Protein AF-A0A1M7CP66-F1 (afdb_monomer_lite)

Organism: NCBI:txid735517

Sequence (173 aa):
MAITIEGVTYRTSVLKIIDKKNDLACKAYIAFAAANGHKDTIMFLLDTVDQDPKKDFPVYFSGKPKKKLSAISSKIRDQADTLATLDDWKNRGWNDVYKDAREAVAKKIETDITKAFYSSDTFKKLHQKYAGKKKEAEAEMQDRRKGVRLTGNPDETLAKAGKREGVRLTKGT

pLDDT: mean 81.09, std 17.9, range [34.69, 96.88]

Structure (mmCIF, N/CA/C/O backbone):
data_AF-A0A1M7CP66-F1
#
_entry.id   AF-A0A1M7CP66-F1
#
loop_
_atom_site.group_PDB
_atom_site.id
_atom_site.type_symbol
_atom_site.label_atom_id
_atom_site.label_alt_id
_atom_site.label_comp_id
_atom_site.label_asym_id
_atom_site.label_entity_id
_atom_site.label_seq_id
_atom_site.pdbx_PDB_ins_code
_atom_site.Cartn_x
_atom_site.Cartn_y
_atom_site.Cartn_z
_atom_site.occupancy
_atom_site.B_iso_or_equiv
_atom_site.auth_seq_id
_atom_site.auth_comp_id
_atom_site.auth_asym_id
_atom_site.auth_atom_id
_atom_site.pdbx_PDB_model_num
ATOM 1 N N . MET A 1 1 ? 4.364 0.759 13.424 1.00 66.19 1 MET A N 1
ATOM 2 C CA . MET A 1 1 ? 3.733 1.253 14.662 1.00 66.19 1 MET A CA 1
ATOM 3 C C . MET A 1 1 ? 2.365 0.602 14.837 1.00 66.19 1 MET A C 1
ATOM 5 O O . MET A 1 1 ? 1.834 0.030 13.883 1.00 66.19 1 MET A O 1
ATOM 9 N N . ALA A 1 2 ? 1.846 0.619 16.058 1.00 79.56 2 ALA A N 1
ATOM 10 C CA . ALA A 1 2 ? 0.503 0.171 16.398 1.00 79.56 2 ALA A CA 1
ATOM 11 C C . ALA A 1 2 ? -0.084 1.151 17.417 1.00 79.56 2 ALA A C 1
ATOM 13 O O . ALA A 1 2 ? 0.673 1.794 18.142 1.00 79.56 2 ALA A O 1
ATOM 14 N N . ILE A 1 3 ? -1.406 1.264 17.456 1.00 79.69 3 ILE A N 1
ATOM 15 C CA . ILE A 1 3 ? -2.124 2.039 18.470 1.00 79.69 3 ILE A CA 1
ATOM 16 C C . ILE A 1 3 ? -3.013 1.094 19.263 1.00 79.69 3 ILE A C 1
ATOM 18 O O . ILE A 1 3 ? -3.608 0.182 18.692 1.00 79.69 3 ILE A O 1
ATOM 22 N N . THR A 1 4 ? -3.105 1.304 20.570 1.00 83.56 4 THR A N 1
ATOM 23 C CA . THR A 1 4 ? -4.013 0.547 21.432 1.00 83.56 4 THR A CA 1
ATOM 24 C C . THR A 1 4 ? -5.082 1.493 21.945 1.00 83.56 4 THR A C 1
ATOM 26 O O . THR A 1 4 ? -4.765 2.502 22.565 1.00 83.56 4 THR A O 1
ATOM 29 N N . ILE A 1 5 ? -6.341 1.167 21.670 1.00 79.81 5 ILE A N 1
ATOM 30 C CA . ILE A 1 5 ? -7.517 1.919 22.117 1.00 79.81 5 ILE A CA 1
ATOM 31 C C . ILE A 1 5 ? -8.388 0.922 22.876 1.00 79.81 5 ILE A C 1
ATOM 33 O O . ILE A 1 5 ? -8.647 -0.160 22.354 1.00 79.81 5 ILE A O 1
ATOM 37 N N . GLU A 1 6 ? -8.751 1.229 24.125 1.00 81.12 6 GLU A N 1
ATOM 38 C CA . GLU A 1 6 ? -9.584 0.365 24.989 1.00 81.12 6 GLU A CA 1
ATOM 39 C C . GLU A 1 6 ? -9.112 -1.107 25.044 1.00 81.12 6 GLU A C 1
ATOM 41 O O . GLU A 1 6 ? -9.890 -2.061 25.025 1.00 81.12 6 GLU A O 1
ATOM 46 N N . GLY A 1 7 ? -7.790 -1.318 25.066 1.00 77.31 7 GLY A N 1
ATOM 47 C CA . GLY A 1 7 ? -7.193 -2.656 25.108 1.00 77.31 7 GLY A CA 1
ATOM 48 C C . GLY A 1 7 ? -7.326 -3.468 23.811 1.00 77.31 7 GLY A C 1
ATOM 49 O O . GLY A 1 7 ? -7.131 -4.686 23.847 1.00 77.31 7 GLY A O 1
ATOM 50 N N . VAL A 1 8 ? -7.659 -2.832 22.682 1.00 78.19 8 VAL A N 1
ATOM 51 C CA . VAL A 1 8 ? -7.611 -3.414 21.332 1.00 78.19 8 VAL A CA 1
ATOM 52 C C . VAL A 1 8 ? -6.492 -2.748 20.533 1.00 78.19 8 VAL A C 1
ATOM 54 O O . VAL A 1 8 ? -6.451 -1.524 20.408 1.00 78.19 8 VAL A O 1
ATOM 57 N N . THR A 1 9 ? -5.577 -3.552 19.989 1.00 82.75 9 THR A N 1
ATOM 58 C CA . THR A 1 9 ? -4.404 -3.067 19.247 1.00 82.75 9 THR A CA 1
ATOM 59 C C . THR A 1 9 ? -4.643 -3.085 17.738 1.00 82.75 9 THR A C 1
ATOM 61 O O . THR A 1 9 ? -4.912 -4.131 17.148 1.00 82.75 9 THR A O 1
ATOM 64 N N . TYR A 1 10 ? -4.463 -1.929 17.103 1.00 81.44 10 TYR A N 1
ATOM 65 C CA . TYR A 1 10 ? -4.610 -1.705 15.668 1.00 81.44 10 TYR A CA 1
ATOM 66 C C . TYR A 1 10 ? -3.258 -1.387 15.027 1.00 81.44 10 TYR A C 1
ATOM 68 O O . TYR A 1 10 ? -2.425 -0.676 15.590 1.00 81.44 10 TYR A O 1
ATOM 76 N N . ARG A 1 11 ? -3.022 -1.913 13.823 1.00 84.62 11 ARG A N 1
ATOM 77 C CA . ARG A 1 11 ? -1.802 -1.646 13.046 1.00 84.62 11 ARG A CA 1
ATOM 78 C C . ARG A 1 11 ? -1.936 -0.314 12.329 1.00 84.62 11 ARG A C 1
ATOM 80 O O . ARG A 1 11 ? -2.907 -0.128 11.617 1.00 84.62 11 ARG A O 1
ATOM 87 N N . THR A 1 12 ? -0.952 0.570 12.428 1.00 80.81 12 THR A N 1
ATOM 88 C CA . THR A 1 12 ? -1.022 1.873 11.741 1.00 80.81 12 THR A CA 1
ATOM 89 C C . THR A 1 12 ? -0.262 1.931 10.426 1.00 80.81 12 THR A C 1
ATOM 91 O O . THR A 1 12 ? -0.451 2.875 9.675 1.00 80.81 12 THR A O 1
ATOM 94 N N . SER A 1 13 ? 0.573 0.933 10.126 1.00 86.81 13 SER A N 1
ATOM 95 C CA . SER A 1 13 ? 1.265 0.888 8.837 1.00 86.81 13 SER A CA 1
ATOM 96 C C . SER A 1 13 ? 0.360 0.317 7.753 1.00 86.81 13 SER A C 1
ATOM 98 O O . SER A 1 13 ? -0.160 -0.788 7.923 1.00 86.81 13 SER A O 1
ATOM 100 N N . VAL A 1 14 ? 0.231 1.031 6.636 1.00 87.62 14 VAL A N 1
ATOM 101 C CA . VAL A 1 14 ? -0.613 0.661 5.491 1.00 87.62 14 VAL A CA 1
ATOM 102 C C . VAL A 1 14 ? -0.254 -0.715 4.957 1.00 87.62 14 VAL A C 1
ATOM 104 O O . VAL A 1 14 ? -1.140 -1.552 4.805 1.00 87.62 14 VAL A O 1
ATOM 107 N N . LEU A 1 15 ? 1.037 -0.990 4.751 1.00 88.62 15 LEU A N 1
ATOM 108 C CA . LEU A 1 15 ? 1.489 -2.300 4.271 1.00 88.62 15 LEU A CA 1
ATOM 109 C C . LEU A 1 15 ? 1.037 -3.411 5.226 1.00 88.62 15 LEU A C 1
ATOM 111 O O . LEU A 1 15 ? 0.393 -4.371 4.815 1.00 88.62 15 LEU A O 1
ATOM 115 N N . LYS A 1 16 ? 1.234 -3.213 6.536 1.00 87.12 16 LYS A N 1
ATOM 116 C CA . LYS A 1 16 ? 0.830 -4.200 7.549 1.00 87.12 16 LYS A CA 1
ATOM 117 C C . LYS A 1 16 ? -0.687 -4.355 7.692 1.00 87.12 16 LYS A C 1
ATOM 119 O O . LYS A 1 16 ? -1.119 -5.383 8.224 1.00 87.12 16 LYS A O 1
ATOM 124 N N . ILE A 1 17 ? -1.473 -3.339 7.331 1.00 84.88 17 ILE A N 1
ATOM 125 C CA . ILE A 1 17 ? -2.939 -3.411 7.275 1.00 84.88 17 ILE A CA 1
ATOM 126 C C . ILE A 1 17 ? -3.343 -4.260 6.063 1.00 84.88 17 ILE A C 1
ATOM 128 O O . ILE A 1 17 ? -4.087 -5.228 6.219 1.00 84.88 17 ILE A O 1
ATOM 132 N N . ILE A 1 18 ? -2.807 -3.944 4.883 1.00 85.69 18 ILE A N 1
ATOM 133 C CA . ILE A 1 18 ? -3.173 -4.567 3.604 1.00 85.69 18 ILE A CA 1
ATOM 134 C C . ILE A 1 18 ? -2.771 -6.043 3.533 1.00 85.69 18 ILE A C 1
ATOM 136 O O . ILE A 1 18 ? -3.555 -6.853 3.040 1.00 85.69 18 ILE A O 1
ATOM 140 N N . ASP A 1 19 ? -1.641 -6.431 4.134 1.00 83.31 19 ASP A N 1
ATOM 141 C CA . ASP A 1 19 ? -1.222 -7.840 4.229 1.00 83.31 19 ASP A CA 1
ATOM 142 C C . ASP A 1 19 ? -2.267 -8.725 4.937 1.00 83.31 19 ASP A C 1
ATOM 144 O O . ASP A 1 19 ? -2.306 -9.942 4.764 1.00 83.31 19 ASP A O 1
ATOM 148 N N . LYS A 1 20 ? -3.167 -8.121 5.724 1.00 80.44 20 LYS A N 1
ATOM 149 C CA . LYS A 1 20 ? -4.308 -8.791 6.353 1.00 80.44 20 LYS A CA 1
ATOM 150 C C . LYS A 1 20 ? -5.610 -8.540 5.589 1.00 80.44 20 LYS A C 1
ATOM 152 O O . LYS A 1 20 ? -6.613 -8.182 6.199 1.00 80.44 20 LYS A O 1
ATOM 157 N N . LYS A 1 21 ? -5.634 -8.768 4.272 1.00 74.19 21 LYS A N 1
ATOM 158 C CA . LYS A 1 21 ? -6.789 -8.492 3.383 1.00 74.19 21 LYS A CA 1
ATOM 159 C C . LYS A 1 21 ? -8.155 -9.029 3.855 1.00 74.19 21 LYS A C 1
ATOM 161 O O . LYS A 1 21 ? -9.195 -8.475 3.507 1.00 74.19 21 LYS A O 1
ATOM 166 N N . ASN A 1 22 ? -8.170 -10.084 4.674 1.00 78.69 22 ASN A N 1
ATOM 167 C CA . ASN A 1 22 ? -9.399 -10.677 5.216 1.00 78.69 22 ASN A CA 1
ATOM 168 C C . ASN A 1 22 ? -9.868 -10.068 6.550 1.00 78.69 22 ASN A C 1
ATOM 170 O O . ASN A 1 22 ? -11.013 -10.297 6.942 1.00 78.69 22 ASN A O 1
ATOM 174 N N . ASP A 1 23 ? -9.022 -9.295 7.230 1.00 83.88 23 ASP A N 1
ATOM 175 C CA . ASP A 1 23 ? -9.335 -8.659 8.508 1.00 83.88 23 ASP A CA 1
ATOM 176 C C . ASP A 1 23 ? -10.361 -7.526 8.338 1.00 83.88 23 ASP A C 1
ATOM 178 O O . ASP A 1 23 ? -10.339 -6.771 7.361 1.00 83.88 23 ASP A O 1
ATOM 182 N N . LEU A 1 24 ? -11.285 -7.400 9.295 1.00 82.56 24 LEU A N 1
ATOM 183 C CA . LEU A 1 24 ? -12.360 -6.411 9.217 1.00 82.56 24 LEU A CA 1
ATOM 184 C C . LEU A 1 24 ? -11.818 -4.975 9.262 1.00 82.56 24 LEU A C 1
ATOM 186 O O . LEU A 1 24 ? -12.344 -4.115 8.555 1.00 82.56 24 LEU A O 1
ATOM 190 N N . ALA A 1 25 ? -10.762 -4.714 10.042 1.00 82.25 25 ALA A N 1
ATOM 191 C CA . ALA A 1 25 ? -10.134 -3.397 10.088 1.00 82.25 25 ALA A CA 1
ATOM 192 C C . ALA A 1 25 ? -9.454 -3.062 8.755 1.00 82.25 25 ALA A C 1
ATOM 194 O O . ALA A 1 25 ? -9.553 -1.927 8.297 1.00 82.25 25 ALA A O 1
ATOM 195 N N . CYS A 1 26 ? -8.851 -4.052 8.087 1.00 87.00 26 CYS A N 1
ATOM 196 C CA . CYS A 1 26 ? -8.300 -3.879 6.742 1.00 87.00 26 CYS A CA 1
ATOM 197 C C . CYS A 1 26 ? -9.385 -3.521 5.718 1.00 87.00 26 CYS A C 1
ATOM 199 O O . CYS A 1 26 ? -9.256 -2.525 5.007 1.00 87.00 26 CYS A O 1
ATOM 201 N N . LYS A 1 27 ? -10.504 -4.254 5.697 1.00 89.31 27 LYS A N 1
ATOM 202 C CA . LYS A 1 27 ? -11.635 -3.954 4.801 1.00 89.31 27 LYS A CA 1
ATOM 203 C C . LYS A 1 27 ? -12.206 -2.554 5.034 1.00 89.31 27 LYS A C 1
ATOM 205 O O . LYS A 1 27 ? -12.468 -1.833 4.074 1.00 89.31 27 LYS A O 1
ATOM 210 N N . ALA A 1 28 ? -12.367 -2.155 6.296 1.00 90.31 28 ALA A N 1
ATOM 211 C CA . ALA A 1 28 ? -12.849 -0.819 6.637 1.00 90.31 28 ALA A CA 1
ATOM 212 C C . ALA A 1 28 ? -11.859 0.275 6.215 1.00 90.31 28 ALA A C 1
ATOM 214 O O . ALA A 1 28 ? -12.276 1.304 5.688 1.00 90.31 28 ALA A O 1
ATOM 215 N N . TYR A 1 29 ? -10.558 0.035 6.398 1.00 91.06 29 TYR A N 1
ATOM 216 C CA . TYR A 1 29 ? -9.503 0.941 5.957 1.00 91.06 29 TYR A CA 1
ATOM 217 C C . TYR A 1 29 ? -9.504 1.114 4.434 1.00 91.06 29 TYR A C 1
ATOM 219 O O . TYR A 1 29 ? -9.516 2.239 3.947 1.00 91.06 29 TYR A O 1
ATOM 227 N N . ILE A 1 30 ? -9.565 0.010 3.681 1.00 91.19 30 ILE A N 1
ATOM 228 C CA . ILE A 1 30 ? -9.639 0.003 2.211 1.00 91.19 30 ILE A CA 1
ATOM 229 C C . ILE A 1 30 ? -10.856 0.792 1.722 1.00 91.19 30 ILE A C 1
ATOM 231 O O . ILE A 1 30 ? -10.726 1.644 0.843 1.00 91.19 30 ILE A O 1
ATOM 235 N N . ALA A 1 31 ? -12.031 0.539 2.306 1.00 91.25 31 ALA A N 1
ATOM 236 C CA . ALA A 1 31 ? -13.256 1.240 1.941 1.00 91.25 31 ALA A CA 1
ATOM 237 C C . ALA A 1 31 ? -13.157 2.746 2.229 1.00 91.25 31 ALA A C 1
ATOM 239 O O . ALA A 1 31 ? -13.513 3.561 1.379 1.00 91.25 31 ALA A O 1
ATOM 240 N N . PHE A 1 32 ? -12.622 3.120 3.395 1.00 93.50 32 PHE A N 1
ATOM 241 C CA . PHE A 1 32 ? -12.419 4.519 3.762 1.00 93.50 32 PHE A CA 1
ATOM 242 C C . PHE A 1 32 ? -11.429 5.215 2.820 1.00 93.50 32 PHE A C 1
ATOM 244 O O . PHE A 1 32 ? -11.717 6.291 2.305 1.00 93.50 32 PHE A O 1
ATOM 251 N N . ALA A 1 33 ? -10.291 4.584 2.539 1.00 92.38 33 ALA A N 1
ATOM 252 C CA . ALA A 1 33 ? -9.279 5.088 1.620 1.00 92.38 33 ALA A CA 1
ATOM 253 C C . ALA A 1 33 ? -9.839 5.325 0.211 1.00 92.38 33 ALA A C 1
ATOM 255 O O . ALA A 1 33 ? -9.627 6.383 -0.382 1.00 92.38 33 ALA A O 1
ATOM 256 N N . ALA A 1 34 ? -10.593 4.355 -0.313 1.00 91.75 34 ALA A N 1
ATOM 257 C CA . ALA A 1 34 ? -11.214 4.451 -1.628 1.00 91.75 34 ALA A CA 1
ATOM 258 C C . ALA A 1 34 ? -12.257 5.578 -1.693 1.00 91.75 34 ALA A C 1
ATOM 260 O O . ALA A 1 34 ? -12.274 6.324 -2.671 1.00 91.75 34 ALA A O 1
ATOM 261 N N . ALA A 1 35 ? -13.073 5.737 -0.645 1.00 92.38 35 ALA A N 1
ATOM 262 C CA . ALA A 1 35 ? -14.052 6.820 -0.544 1.00 92.38 35 ALA A CA 1
ATOM 263 C C . ALA A 1 35 ? -13.402 8.214 -0.465 1.00 92.38 35 ALA A C 1
ATOM 265 O O . ALA A 1 35 ? -14.010 9.193 -0.881 1.00 92.38 35 ALA A O 1
ATOM 266 N N . ASN A 1 36 ? -12.156 8.299 0.010 1.00 92.00 36 ASN A N 1
ATOM 267 C CA . ASN A 1 36 ? -11.385 9.541 0.105 1.00 92.00 36 ASN A CA 1
ATOM 268 C C . ASN A 1 36 ? -10.428 9.748 -1.088 1.00 92.00 36 ASN A C 1
ATOM 270 O O . ASN A 1 36 ? -9.430 10.446 -0.968 1.00 92.00 36 ASN A O 1
ATOM 274 N N . GLY A 1 37 ? -10.697 9.134 -2.246 1.00 90.44 37 GLY A N 1
ATOM 275 C CA . GLY A 1 37 ? -9.943 9.396 -3.481 1.00 90.44 37 GLY A CA 1
ATOM 276 C C . GLY A 1 37 ? -8.650 8.588 -3.654 1.00 90.44 37 GLY A C 1
ATOM 277 O O . GLY A 1 37 ? -7.949 8.765 -4.646 1.00 90.44 37 GLY A O 1
ATOM 278 N N . HIS A 1 38 ? -8.348 7.641 -2.761 1.00 92.56 38 HIS A N 1
ATOM 279 C CA . HIS A 1 38 ? -7.151 6.789 -2.853 1.00 92.56 38 HIS A CA 1
ATOM 280 C C . HIS A 1 38 ? -7.437 5.406 -3.459 1.00 92.56 38 HIS A C 1
ATOM 282 O O . HIS A 1 38 ? -6.708 4.447 -3.197 1.00 92.56 38 HIS A O 1
ATOM 288 N N . LYS A 1 39 ? -8.492 5.277 -4.275 1.00 92.25 39 LYS A N 1
ATOM 289 C CA . LYS A 1 39 ? -8.942 3.991 -4.836 1.00 92.25 39 LYS A CA 1
ATOM 290 C C . LYS A 1 39 ? -7.846 3.276 -5.630 1.00 92.25 39 LYS A C 1
ATOM 292 O O . LYS A 1 39 ? -7.521 2.138 -5.304 1.00 92.25 39 LYS A O 1
ATOM 297 N N . ASP A 1 40 ? -7.257 3.929 -6.631 1.00 92.44 40 ASP A N 1
ATOM 298 C CA . ASP A 1 40 ? -6.232 3.298 -7.479 1.00 92.44 40 ASP A CA 1
ATOM 299 C C . ASP A 1 40 ? -4.962 2.958 -6.699 1.00 92.44 40 ASP A C 1
ATOM 301 O O . ASP A 1 40 ? -4.338 1.923 -6.922 1.00 92.44 40 ASP A O 1
ATOM 305 N N . THR A 1 41 ? -4.622 3.802 -5.731 1.00 93.12 41 THR A N 1
ATOM 306 C CA . THR A 1 41 ? -3.481 3.628 -4.837 1.00 93.12 41 THR A CA 1
ATOM 307 C C . THR A 1 41 ? -3.630 2.373 -3.970 1.00 93.12 41 THR A C 1
ATOM 309 O O . THR A 1 41 ? -2.690 1.595 -3.824 1.00 93.12 41 THR A O 1
ATOM 312 N N . ILE A 1 42 ? -4.829 2.136 -3.432 1.00 92.19 42 ILE A N 1
ATOM 313 C CA . ILE A 1 42 ? -5.144 0.929 -2.660 1.00 92.19 42 ILE A CA 1
ATOM 314 C C . ILE A 1 42 ? -5.243 -0.301 -3.560 1.00 92.19 42 ILE A C 1
ATOM 316 O O . ILE A 1 42 ? -4.741 -1.358 -3.184 1.00 92.19 42 ILE A O 1
ATOM 320 N N . MET A 1 43 ? -5.841 -0.171 -4.749 1.00 93.00 43 MET A N 1
ATOM 321 C CA . MET A 1 43 ? -5.885 -1.267 -5.722 1.00 93.00 43 MET A CA 1
ATOM 322 C C . MET A 1 43 ? -4.482 -1.741 -6.082 1.00 93.00 43 MET A C 1
ATOM 324 O O . MET A 1 43 ? -4.240 -2.937 -6.054 1.00 93.00 43 MET A O 1
ATOM 328 N N . PHE A 1 44 ? -3.537 -0.830 -6.317 1.00 95.31 44 PHE A N 1
ATOM 329 C CA . PHE A 1 44 ? -2.145 -1.210 -6.545 1.00 95.31 44 PHE A CA 1
ATOM 330 C C . PHE A 1 44 ? -1.563 -2.020 -5.388 1.00 95.31 44 PHE A C 1
ATOM 332 O O . PHE A 1 44 ? -0.968 -3.072 -5.612 1.00 95.31 44 PHE A O 1
ATOM 339 N N . LEU A 1 45 ? -1.748 -1.571 -4.144 1.00 94.00 45 LEU A N 1
ATOM 340 C CA . LEU A 1 45 ? -1.213 -2.285 -2.984 1.00 94.00 45 LEU A CA 1
ATOM 341 C C . LEU A 1 45 ? -1.860 -3.665 -2.787 1.00 94.00 45 LEU A C 1
ATOM 343 O O . LEU A 1 45 ? -1.204 -4.545 -2.234 1.00 94.00 45 LEU A O 1
ATOM 347 N N . LEU A 1 46 ? -3.103 -3.862 -3.232 1.00 91.75 46 LEU A N 1
ATOM 348 C CA . LEU A 1 46 ? -3.794 -5.154 -3.210 1.00 91.75 46 LEU A CA 1
ATOM 349 C C . LEU A 1 46 ? -3.373 -6.065 -4.368 1.00 91.75 46 LEU A C 1
ATOM 351 O O . LEU A 1 46 ? -3.096 -7.239 -4.140 1.00 91.75 46 LEU A O 1
ATOM 355 N N . ASP A 1 47 ? -3.300 -5.527 -5.584 1.00 92.69 47 ASP A N 1
ATOM 356 C CA . ASP A 1 47 ? -2.973 -6.281 -6.797 1.00 92.69 47 ASP A CA 1
ATOM 357 C C . ASP A 1 47 ? -1.532 -6.803 -6.762 1.00 92.69 47 ASP A C 1
ATOM 359 O O . ASP A 1 47 ? -1.265 -7.907 -7.224 1.00 92.69 47 ASP A O 1
ATOM 363 N N . THR A 1 48 ? -0.621 -6.035 -6.155 1.00 93.75 48 THR A N 1
ATOM 364 C CA . THR A 1 48 ? 0.820 -6.332 -6.116 1.00 93.75 48 THR A CA 1
ATOM 365 C C . THR A 1 48 ? 1.269 -7.092 -4.863 1.00 93.75 48 THR A C 1
ATOM 367 O O . THR A 1 48 ? 2.463 -7.147 -4.576 1.00 93.75 48 THR A O 1
ATOM 370 N N . VAL A 1 49 ? 0.343 -7.651 -4.069 1.00 89.69 49 VAL A N 1
ATOM 371 C CA . VAL A 1 49 ? 0.707 -8.478 -2.896 1.00 89.69 49 VAL A CA 1
ATOM 372 C C . VAL A 1 49 ? 1.470 -9.727 -3.331 1.00 89.69 49 VAL A C 1
ATOM 374 O O . VAL A 1 49 ? 2.474 -10.069 -2.714 1.00 89.69 49 VAL A O 1
ATOM 377 N N . ASP A 1 50 ? 1.009 -10.363 -4.406 1.00 89.50 50 ASP A N 1
ATOM 378 C CA . ASP A 1 50 ? 1.572 -11.621 -4.903 1.00 89.50 50 ASP A CA 1
ATOM 379 C C . ASP A 1 50 ? 2.797 -11.404 -5.812 1.00 89.50 50 ASP A C 1
ATOM 381 O O . ASP A 1 50 ? 3.459 -12.373 -6.167 1.00 89.50 50 ASP A O 1
ATOM 385 N N . GLN A 1 51 ? 3.109 -10.141 -6.144 1.00 92.00 51 GLN A N 1
ATOM 386 C CA . GLN A 1 51 ? 4.256 -9.711 -6.952 1.00 92.00 51 GLN A CA 1
ATOM 387 C C . GLN A 1 51 ? 4.411 -10.526 -8.244 1.00 92.00 51 GLN A C 1
ATOM 389 O O . GLN A 1 51 ? 5.310 -11.356 -8.368 1.00 92.00 51 GLN A O 1
ATOM 394 N N . ASP A 1 52 ? 3.537 -10.266 -9.219 1.00 95.06 52 ASP A N 1
ATOM 395 C CA . ASP A 1 52 ? 3.611 -10.857 -10.560 1.00 95.06 52 ASP A CA 1
ATOM 396 C C . ASP A 1 52 ? 4.062 -9.795 -11.582 1.00 95.06 52 ASP A C 1
ATOM 398 O O . ASP A 1 52 ? 3.219 -9.087 -12.151 1.00 95.06 52 ASP A O 1
ATOM 402 N N . PRO A 1 53 ? 5.383 -9.667 -11.839 1.00 95.44 53 PRO A N 1
ATOM 403 C CA . PRO A 1 53 ? 5.934 -8.675 -12.755 1.00 95.44 53 PRO A CA 1
ATOM 404 C C . PRO A 1 53 ? 5.267 -8.651 -14.122 1.00 95.44 53 PRO A C 1
ATOM 406 O O . PRO A 1 53 ? 4.995 -7.585 -14.669 1.00 95.44 53 PRO A O 1
ATOM 409 N N . LYS A 1 54 ? 4.975 -9.832 -14.675 1.00 94.75 54 LYS A N 1
ATOM 410 C CA . LYS A 1 54 ? 4.476 -9.972 -16.042 1.00 94.75 54 LYS A CA 1
ATOM 411 C C . LYS A 1 54 ? 3.063 -9.411 -16.168 1.00 94.75 54 LYS A C 1
ATOM 413 O O . LYS A 1 54 ? 2.713 -8.808 -17.184 1.00 94.75 54 LYS A O 1
ATOM 418 N N . LYS A 1 55 ? 2.257 -9.585 -15.121 1.00 95.50 55 LYS A N 1
ATOM 419 C CA . LYS A 1 55 ? 0.907 -9.031 -15.024 1.00 95.50 55 LYS A CA 1
ATOM 420 C C . LYS A 1 55 ? 0.917 -7.547 -14.654 1.00 95.50 55 LYS A C 1
ATOM 422 O O . LYS A 1 55 ? 0.168 -6.766 -15.243 1.00 95.50 55 LYS A O 1
ATOM 427 N N . ASP A 1 56 ? 1.742 -7.153 -13.690 1.00 96.12 56 ASP A N 1
ATOM 428 C CA . ASP A 1 56 ? 1.665 -5.832 -13.062 1.00 96.12 56 ASP A CA 1
ATOM 429 C C . ASP A 1 56 ? 2.413 -4.749 -13.844 1.00 96.12 56 ASP A C 1
ATOM 431 O O . ASP A 1 56 ? 1.991 -3.588 -13.850 1.00 96.12 56 ASP A O 1
ATOM 435 N N . PHE A 1 57 ? 3.494 -5.110 -14.544 1.00 96.38 57 PHE A N 1
ATOM 436 C CA . PHE A 1 57 ? 4.304 -4.186 -15.335 1.00 96.38 57 PHE A CA 1
ATOM 437 C C . PHE A 1 57 ? 3.488 -3.303 -16.293 1.00 96.38 57 PHE A C 1
ATOM 439 O O . PHE A 1 57 ? 3.543 -2.075 -16.150 1.00 96.38 57 PHE A O 1
ATOM 446 N N . PRO A 1 58 ? 2.665 -3.850 -17.213 1.00 95.88 58 PRO A N 1
ATOM 447 C CA . PRO A 1 58 ? 1.890 -3.020 -18.138 1.00 95.88 58 PRO A CA 1
ATOM 448 C C . PRO A 1 58 ? 0.810 -2.182 -17.434 1.00 95.88 58 PRO A C 1
ATOM 450 O O . PRO A 1 58 ? 0.305 -1.207 -17.995 1.00 95.88 58 PRO A O 1
ATOM 453 N N . VAL A 1 59 ? 0.413 -2.553 -16.214 1.00 96.44 59 VAL A N 1
ATOM 454 C CA . VAL A 1 59 ? -0.630 -1.845 -15.467 1.00 96.44 59 VAL A CA 1
ATOM 455 C C . VAL A 1 59 ? -0.047 -0.653 -14.714 1.00 96.44 59 VAL A C 1
ATOM 457 O O . VAL A 1 59 ? -0.628 0.430 -14.779 1.00 96.44 59 VAL A O 1
ATOM 460 N N . TYR A 1 60 ? 1.093 -0.833 -14.043 1.00 96.25 60 TYR A N 1
ATOM 461 C CA . TYR A 1 60 ? 1.592 0.105 -13.032 1.00 96.25 60 TYR A CA 1
ATOM 462 C C . TYR A 1 60 ? 2.998 0.660 -13.298 1.00 96.25 60 TYR A C 1
ATOM 464 O O . TYR A 1 60 ? 3.267 1.813 -12.939 1.00 96.25 60 TYR A O 1
ATOM 472 N N . PHE A 1 61 ? 3.882 -0.124 -13.921 1.00 96.12 61 PHE A N 1
ATOM 473 C CA . PHE A 1 61 ? 5.319 0.170 -13.948 1.00 96.12 61 PHE A CA 1
ATOM 474 C C . PHE A 1 61 ? 5.867 0.615 -15.299 1.00 96.12 61 PHE A C 1
ATOM 476 O O . PHE A 1 61 ? 6.829 1.371 -15.302 1.00 96.12 61 PHE A O 1
ATOM 483 N N . SER A 1 62 ? 5.259 0.204 -16.414 1.00 93.69 62 SER A N 1
ATOM 484 C CA . SER A 1 62 ? 5.743 0.582 -17.749 1.00 93.69 62 SER A CA 1
ATOM 485 C C . SER A 1 62 ? 5.836 2.101 -17.925 1.00 93.69 62 SER A C 1
ATOM 487 O O . SER A 1 62 ? 5.086 2.847 -17.285 1.00 93.69 62 SER A O 1
ATOM 489 N N . GLY A 1 63 ? 6.668 2.567 -18.861 1.00 85.62 63 GLY A N 1
ATOM 490 C CA . GLY A 1 63 ? 6.744 3.989 -19.230 1.00 85.62 63 GLY A CA 1
ATOM 491 C C . GLY A 1 63 ? 5.400 4.634 -19.633 1.00 85.62 63 GLY A C 1
ATOM 492 O O . GLY A 1 63 ? 5.237 5.853 -19.530 1.00 85.62 63 GLY A O 1
ATOM 493 N N . LYS A 1 64 ? 4.397 3.835 -20.032 1.00 88.69 64 LYS A N 1
ATOM 494 C CA . LYS A 1 64 ? 3.009 4.266 -20.303 1.00 88.69 64 LYS A CA 1
ATOM 495 C C . LYS A 1 64 ? 2.008 3.363 -19.562 1.00 88.69 64 LYS A C 1
ATOM 497 O O . LYS A 1 64 ? 1.309 2.572 -20.197 1.00 88.69 64 LYS A O 1
ATOM 502 N N . PRO A 1 65 ? 1.917 3.464 -18.225 1.00 92.62 65 PRO A N 1
ATOM 503 C CA . PRO A 1 65 ? 1.134 2.528 -17.433 1.00 92.62 65 PRO A CA 1
ATOM 504 C C . PRO A 1 65 ? -0.362 2.789 -17.616 1.00 92.62 65 PRO A C 1
ATOM 506 O O . PRO A 1 65 ? -0.796 3.943 -17.655 1.00 92.62 65 PRO A O 1
ATOM 509 N N . LYS A 1 66 ? -1.171 1.722 -17.652 1.00 93.75 66 LYS A N 1
ATOM 510 C CA . LYS A 1 66 ? -2.644 1.840 -17.693 1.00 93.75 66 LYS A CA 1
ATOM 511 C C . LYS A 1 66 ? -3.195 2.615 -16.495 1.00 93.75 66 LYS A C 1
ATOM 513 O O . LYS A 1 66 ? -4.190 3.322 -16.619 1.00 93.75 66 LYS A O 1
ATOM 518 N N . LYS A 1 67 ? -2.552 2.475 -15.333 1.00 92.81 67 LYS A N 1
ATOM 519 C CA . LYS A 1 67 ? -2.885 3.183 -14.098 1.00 92.81 67 LYS A CA 1
ATOM 520 C C . LYS A 1 67 ? -1.684 3.987 -13.626 1.00 92.81 67 LYS A C 1
ATOM 522 O O . LYS A 1 67 ? -0.755 3.465 -13.008 1.00 92.81 67 LYS A O 1
ATOM 527 N N . LYS A 1 68 ? -1.703 5.290 -13.904 1.00 91.7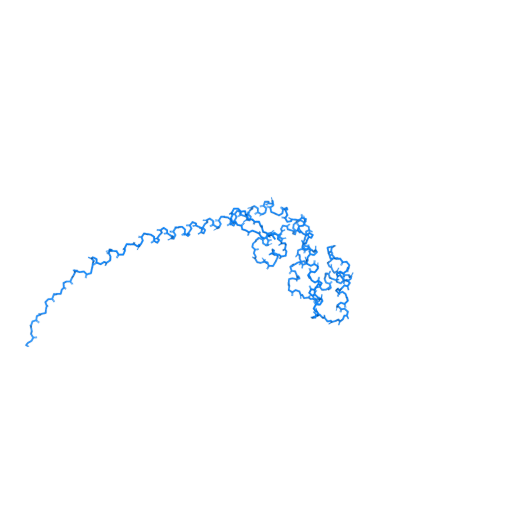5 68 LYS A N 1
ATOM 528 C CA . LYS A 1 68 ? -0.619 6.190 -13.509 1.00 91.75 68 LYS A CA 1
ATOM 529 C C . LYS A 1 68 ? -0.756 6.592 -12.043 1.00 91.75 68 LYS A C 1
ATOM 531 O O . LYS A 1 68 ? -1.576 7.430 -11.687 1.00 91.75 68 LYS A O 1
ATOM 536 N N . LEU A 1 69 ? 0.113 6.040 -11.202 1.00 93.12 69 LEU A N 1
ATOM 537 C CA . LEU A 1 69 ? 0.242 6.445 -9.805 1.00 93.12 69 LEU A CA 1
ATOM 538 C C . LEU A 1 69 ? 1.360 7.470 -9.643 1.00 93.12 69 LEU A C 1
ATOM 540 O O . LEU A 1 69 ? 2.517 7.199 -9.967 1.00 93.12 69 LEU A O 1
ATOM 544 N N . SER A 1 70 ? 1.028 8.643 -9.103 1.00 91.31 70 SER A N 1
ATOM 545 C CA . SER A 1 70 ? 1.998 9.731 -8.918 1.00 91.31 70 SER A CA 1
ATOM 546 C C . SER A 1 70 ? 3.085 9.409 -7.883 1.00 91.31 70 SER A C 1
ATOM 548 O O . SER A 1 70 ? 4.111 10.072 -7.862 1.00 91.31 70 SER A O 1
ATOM 550 N N . ALA A 1 71 ? 2.834 8.449 -6.986 1.00 93.12 71 ALA A N 1
ATOM 551 C CA . ALA A 1 71 ? 3.786 8.039 -5.953 1.00 93.12 71 ALA A CA 1
ATOM 552 C C . ALA A 1 71 ? 4.900 7.133 -6.500 1.00 93.12 71 ALA A C 1
ATOM 554 O O . ALA A 1 71 ? 5.972 7.066 -5.911 1.00 93.12 71 ALA A O 1
ATOM 555 N N . ILE A 1 72 ? 4.664 6.461 -7.630 1.00 95.19 72 ILE A N 1
ATOM 556 C CA . ILE A 1 72 ? 5.693 5.678 -8.314 1.00 95.19 72 ILE A CA 1
ATOM 557 C C . ILE A 1 72 ? 6.523 6.660 -9.144 1.00 95.19 72 ILE A C 1
ATOM 559 O O . ILE A 1 72 ? 5.997 7.307 -10.055 1.00 95.19 72 ILE A O 1
ATOM 563 N N . SER A 1 73 ? 7.800 6.808 -8.799 1.00 94.69 73 SER A N 1
ATOM 564 C CA . SER A 1 73 ? 8.724 7.739 -9.456 1.00 94.69 73 SER A CA 1
ATOM 565 C C . SER A 1 73 ? 9.129 7.255 -10.853 1.00 94.69 73 SER A C 1
ATOM 567 O O . SER A 1 73 ? 8.924 6.092 -11.195 1.00 94.69 73 SER A O 1
ATOM 569 N N . SER A 1 74 ? 9.704 8.142 -11.673 1.00 93.69 74 SER A N 1
ATOM 570 C CA . SER A 1 74 ? 10.308 7.745 -12.955 1.00 93.69 74 SER A CA 1
ATOM 571 C C . SER A 1 74 ? 11.415 6.718 -12.747 1.00 93.69 74 SER A C 1
ATOM 573 O O . SER A 1 74 ? 11.379 5.685 -13.388 1.00 93.69 74 SER A O 1
ATOM 575 N N . LYS A 1 75 ? 12.286 6.916 -11.748 1.00 95.44 75 LYS A N 1
ATOM 576 C CA . LYS A 1 75 ? 13.374 5.982 -11.419 1.00 95.44 75 LYS A CA 1
ATOM 577 C C . LYS A 1 75 ? 12.893 4.535 -11.243 1.00 95.44 75 LYS A C 1
ATOM 579 O O . LYS A 1 75 ? 13.509 3.625 -11.781 1.00 95.44 75 LYS A O 1
ATOM 584 N N . ILE A 1 76 ? 11.790 4.328 -10.518 1.00 96.06 76 ILE A N 1
ATOM 585 C CA . ILE A 1 76 ? 11.217 2.986 -10.315 1.00 96.06 76 ILE A CA 1
ATOM 586 C C . ILE A 1 76 ? 10.694 2.412 -11.640 1.00 96.06 76 ILE A C 1
ATOM 588 O O . ILE A 1 76 ? 10.859 1.223 -11.904 1.00 96.06 76 ILE A O 1
ATOM 592 N N . ARG A 1 77 ? 10.075 3.248 -12.485 1.00 95.19 77 ARG A N 1
ATOM 593 C CA . ARG A 1 77 ? 9.605 2.832 -13.816 1.00 95.19 77 ARG A CA 1
ATOM 594 C C . ARG A 1 77 ? 10.765 2.484 -14.743 1.00 95.19 77 ARG A C 1
ATOM 596 O O . ARG A 1 77 ? 10.722 1.432 -15.358 1.00 95.19 77 ARG A O 1
ATOM 603 N N . ASP A 1 78 ? 11.824 3.288 -14.756 1.00 95.06 78 ASP A N 1
ATOM 604 C CA . ASP A 1 78 ? 13.014 3.059 -15.581 1.00 95.06 78 ASP A CA 1
ATOM 605 C C . ASP A 1 78 ? 13.708 1.738 -15.199 1.00 95.06 78 ASP A C 1
ATOM 607 O O . ASP A 1 78 ? 14.136 0.969 -16.062 1.00 95.06 78 ASP A O 1
ATOM 611 N N . GLN A 1 79 ? 13.768 1.427 -13.897 1.00 95.44 79 GLN A N 1
ATOM 612 C CA . GLN A 1 79 ? 14.249 0.131 -13.408 1.00 95.44 79 GLN A CA 1
ATOM 613 C C . GLN A 1 79 ? 13.355 -1.020 -13.887 1.00 95.44 79 GLN A C 1
ATOM 615 O O . GLN A 1 79 ? 13.865 -2.028 -14.375 1.00 95.44 79 GLN A O 1
ATOM 620 N N . ALA A 1 80 ? 12.033 -0.870 -13.790 1.00 96.06 80 ALA A N 1
ATOM 621 C CA . ALA A 1 80 ? 11.089 -1.881 -14.253 1.00 96.06 80 ALA A CA 1
ATOM 622 C C . ALA A 1 80 ? 11.146 -2.089 -15.777 1.00 96.06 80 ALA A C 1
ATOM 624 O O . ALA A 1 80 ? 11.125 -3.228 -16.230 1.00 96.06 80 ALA A O 1
ATOM 625 N N . ASP A 1 81 ? 11.264 -1.015 -16.564 1.00 95.31 81 ASP A N 1
ATOM 626 C CA . ASP A 1 81 ? 11.416 -1.063 -18.023 1.00 95.31 81 ASP A CA 1
ATOM 627 C C . ASP A 1 81 ? 12.729 -1.768 -18.412 1.00 95.31 81 ASP A C 1
ATOM 629 O O . ASP A 1 81 ? 12.744 -2.603 -19.319 1.00 95.31 81 ASP A O 1
ATOM 633 N N . THR A 1 82 ? 13.822 -1.504 -17.684 1.00 94.88 82 THR A N 1
ATOM 634 C CA . THR A 1 82 ? 15.107 -2.199 -17.878 1.00 94.88 82 THR A CA 1
ATOM 635 C C . THR A 1 82 ? 14.956 -3.702 -17.647 1.00 94.88 82 THR A C 1
ATOM 637 O O . THR A 1 82 ? 15.361 -4.499 -18.490 1.00 94.88 82 THR A O 1
ATOM 640 N N . LEU A 1 83 ? 14.327 -4.104 -16.538 1.00 95.25 83 LEU A N 1
ATOM 641 C CA . LEU A 1 83 ? 14.099 -5.517 -16.216 1.00 95.25 83 LEU A CA 1
ATOM 642 C C . LEU A 1 83 ? 13.142 -6.198 -17.202 1.00 95.25 83 LEU A C 1
ATOM 644 O O . LEU A 1 83 ? 13.378 -7.339 -17.589 1.00 95.25 83 LEU A O 1
ATOM 648 N N . ALA A 1 84 ? 12.093 -5.501 -17.642 1.00 94.38 84 ALA A N 1
ATOM 649 C CA . ALA A 1 84 ? 11.161 -6.002 -18.648 1.00 94.38 84 ALA A CA 1
ATOM 650 C C . ALA A 1 84 ? 11.840 -6.210 -20.013 1.00 94.38 84 ALA A C 1
ATOM 652 O O . ALA A 1 84 ? 11.536 -7.176 -20.705 1.00 94.38 84 ALA A O 1
ATOM 653 N N . THR A 1 85 ? 12.793 -5.346 -20.383 1.00 94.12 85 THR A N 1
ATOM 654 C CA . THR A 1 85 ? 13.559 -5.460 -21.640 1.00 94.12 85 THR A CA 1
ATOM 655 C C . THR A 1 85 ? 14.469 -6.690 -21.656 1.00 94.12 85 THR A C 1
ATOM 657 O O . THR A 1 85 ? 14.720 -7.256 -22.717 1.00 94.12 85 THR A O 1
ATOM 660 N N . LEU A 1 86 ? 14.938 -7.132 -20.486 1.00 93.06 86 LEU A N 1
ATOM 661 C CA . LEU A 1 86 ? 15.718 -8.364 -20.348 1.00 93.06 86 LEU A CA 1
ATOM 662 C C . LEU A 1 86 ? 14.861 -9.637 -20.482 1.00 93.06 86 LEU A C 1
ATOM 664 O O . LEU A 1 86 ? 15.425 -10.726 -20.524 1.00 93.06 86 LEU A O 1
ATOM 668 N N . ASP A 1 87 ? 13.525 -9.510 -20.503 1.00 91.94 87 ASP A N 1
ATOM 669 C CA . ASP A 1 87 ? 12.540 -10.609 -20.494 1.00 91.94 87 ASP A CA 1
ATOM 670 C C . ASP A 1 87 ? 12.735 -11.620 -19.336 1.00 91.94 87 ASP A C 1
ATOM 672 O O . ASP A 1 87 ? 12.186 -12.723 -19.324 1.00 91.94 87 ASP A O 1
ATOM 676 N N . ASP A 1 88 ? 13.490 -11.227 -18.303 1.00 88.38 88 ASP A N 1
ATOM 677 C CA . ASP A 1 88 ? 13.759 -12.022 -17.106 1.00 88.38 88 ASP A CA 1
ATOM 678 C C . ASP A 1 88 ? 12.799 -11.625 -15.975 1.00 88.38 88 ASP A C 1
ATOM 680 O O . ASP A 1 88 ? 13.110 -10.878 -15.044 1.00 88.38 88 ASP A O 1
ATOM 684 N N . TRP A 1 89 ? 11.576 -12.144 -16.051 1.00 92.19 89 TRP A N 1
ATOM 685 C CA . TRP A 1 89 ? 10.509 -11.876 -15.077 1.00 92.19 89 TRP A CA 1
ATOM 686 C C . TRP A 1 89 ? 10.737 -12.519 -13.704 1.00 92.19 89 TRP A C 1
ATOM 688 O O . TRP A 1 89 ? 9.979 -12.260 -12.774 1.00 92.19 89 TRP A O 1
ATOM 698 N N . LYS A 1 90 ? 11.758 -13.373 -13.564 1.00 91.62 90 LYS A N 1
ATOM 699 C CA . LYS A 1 90 ? 12.157 -13.984 -12.285 1.00 91.62 90 LYS A CA 1
ATOM 700 C C . LYS A 1 90 ? 13.388 -13.307 -11.685 1.00 91.62 90 LYS A C 1
ATOM 702 O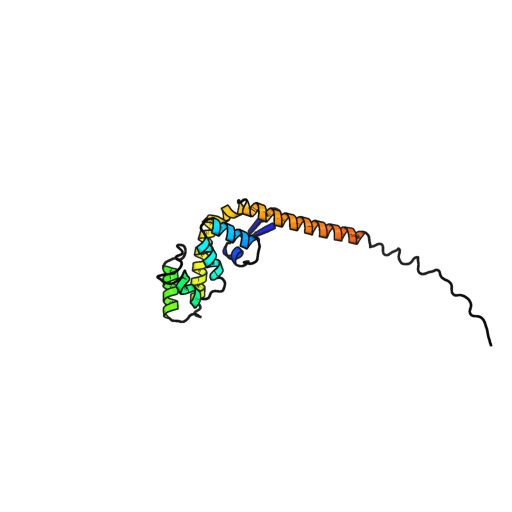 O . LYS A 1 90 ? 13.871 -13.739 -10.634 1.00 91.62 90 LYS A O 1
ATOM 707 N N . ASN A 1 91 ? 13.884 -12.253 -12.332 1.00 93.56 91 ASN A N 1
ATOM 708 C CA . ASN A 1 91 ? 15.018 -11.494 -11.851 1.00 93.56 91 ASN A CA 1
ATOM 709 C C . ASN A 1 91 ? 14.747 -10.944 -10.447 1.00 93.56 91 ASN A C 1
ATOM 711 O O . ASN A 1 91 ? 13.698 -10.351 -10.188 1.00 93.56 91 ASN A O 1
ATOM 715 N N . ARG A 1 92 ? 15.719 -11.084 -9.539 1.00 92.25 92 ARG A N 1
ATOM 716 C CA . ARG A 1 92 ? 15.579 -10.586 -8.161 1.00 92.25 92 ARG A CA 1
ATOM 717 C C . ARG A 1 92 ? 15.396 -9.069 -8.089 1.00 92.25 92 ARG A C 1
ATOM 719 O O . ARG A 1 92 ? 14.814 -8.608 -7.115 1.00 92.25 92 ARG A O 1
ATOM 726 N N . GLY A 1 93 ? 15.823 -8.319 -9.108 1.00 94.25 93 GLY A N 1
ATOM 727 C CA . GLY A 1 93 ? 15.612 -6.873 -9.196 1.00 94.25 93 GLY A CA 1
ATOM 728 C C . GLY A 1 93 ? 14.135 -6.464 -9.184 1.00 94.25 93 GLY A C 1
ATOM 729 O O . GLY A 1 93 ? 13.814 -5.361 -8.749 1.00 94.25 93 GLY A O 1
ATOM 730 N N . TRP A 1 94 ? 13.211 -7.356 -9.566 1.00 96.19 94 TRP A N 1
ATOM 731 C CA . TRP A 1 94 ? 11.776 -7.091 -9.431 1.00 96.19 94 TRP A CA 1
ATOM 732 C C . TRP A 1 94 ? 11.347 -6.912 -7.975 1.00 96.19 94 TRP A C 1
ATOM 734 O O . TRP A 1 94 ? 10.477 -6.087 -7.698 1.00 96.19 94 TRP A O 1
ATOM 744 N N . ASN A 1 95 ? 11.988 -7.610 -7.033 1.00 95.62 95 ASN A N 1
ATOM 745 C CA . ASN A 1 95 ? 11.694 -7.447 -5.609 1.00 95.62 95 ASN A CA 1
ATOM 746 C C . ASN A 1 95 ? 11.998 -6.020 -5.142 1.00 95.62 95 ASN A C 1
ATOM 748 O O . ASN A 1 95 ? 11.230 -5.461 -4.360 1.00 95.62 95 ASN A O 1
ATOM 752 N N . ASP A 1 96 ? 13.082 -5.422 -5.644 1.00 95.94 96 ASP A N 1
ATOM 753 C CA . ASP A 1 96 ? 13.455 -4.044 -5.320 1.00 95.94 96 ASP A CA 1
ATOM 754 C C . ASP A 1 96 ? 12.453 -3.053 -5.927 1.00 95.94 96 ASP A C 1
ATOM 756 O O . ASP A 1 96 ? 11.968 -2.168 -5.224 1.00 95.94 96 ASP A O 1
ATOM 760 N N . VAL A 1 97 ? 12.035 -3.267 -7.183 1.00 96.88 97 VAL A N 1
ATOM 761 C CA . VAL A 1 97 ? 10.976 -2.468 -7.832 1.00 96.88 97 VAL A CA 1
ATOM 762 C C . VAL A 1 97 ? 9.681 -2.498 -7.016 1.00 96.88 97 VAL A C 1
ATOM 764 O O . VAL A 1 97 ? 9.108 -1.445 -6.725 1.00 96.88 97 VAL A O 1
ATOM 767 N N . TYR A 1 98 ? 9.212 -3.685 -6.615 1.00 96.75 98 TYR A N 1
ATOM 768 C CA . TYR A 1 98 ? 7.997 -3.807 -5.807 1.00 96.75 98 TYR A CA 1
ATOM 769 C C . TYR A 1 98 ? 8.153 -3.179 -4.434 1.00 96.75 98 TYR A C 1
ATOM 771 O O . TYR A 1 98 ? 7.236 -2.492 -3.982 1.00 96.75 98 TYR A O 1
ATOM 779 N N . LYS A 1 99 ? 9.281 -3.415 -3.763 1.00 95.56 99 LYS A N 1
ATOM 780 C CA . LYS A 1 99 ? 9.54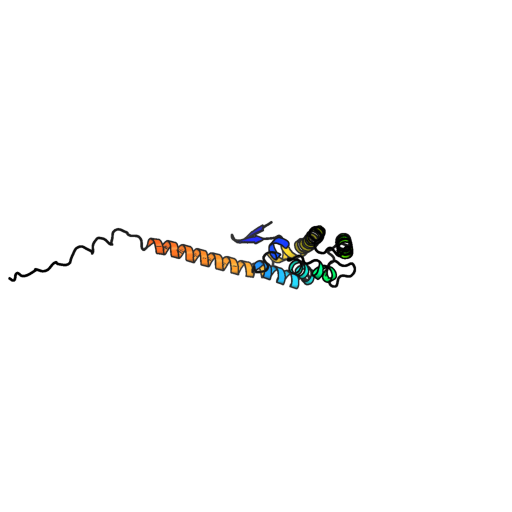6 -2.859 -2.440 1.00 95.56 99 LYS A CA 1
ATOM 781 C C . LYS A 1 99 ? 9.504 -1.334 -2.485 1.00 95.56 99 LYS A C 1
ATOM 783 O O . LYS A 1 99 ? 8.684 -0.742 -1.784 1.00 95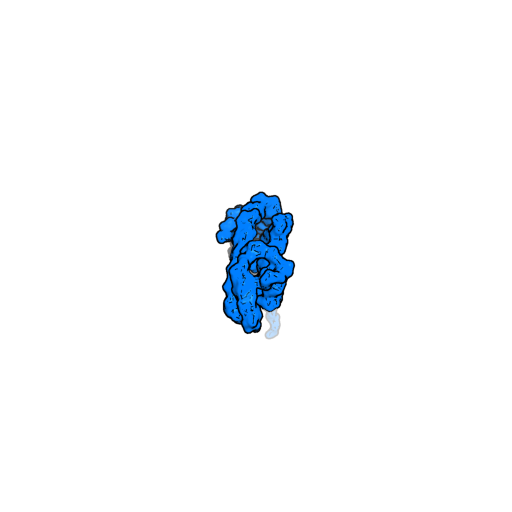.56 99 LYS A O 1
ATOM 788 N N . ASP A 1 100 ? 10.294 -0.720 -3.360 1.00 96.50 100 ASP A N 1
ATOM 789 C CA . ASP A 1 100 ? 10.397 0.735 -3.474 1.00 96.50 100 ASP A CA 1
ATOM 790 C C . ASP A 1 100 ? 9.050 1.361 -3.860 1.00 96.50 100 ASP A C 1
ATOM 792 O O . ASP A 1 100 ? 8.619 2.363 -3.282 1.00 96.50 100 ASP A O 1
ATOM 796 N N . ALA A 1 101 ? 8.327 0.742 -4.798 1.00 96.56 101 ALA A N 1
ATOM 797 C CA . ALA A 1 101 ? 7.020 1.227 -5.225 1.00 96.56 101 ALA A CA 1
ATOM 798 C C . ALA A 1 101 ? 5.960 1.115 -4.129 1.00 96.56 101 ALA A C 1
ATOM 800 O O . ALA A 1 101 ? 5.221 2.070 -3.881 1.00 96.56 101 ALA A O 1
ATOM 801 N N . ARG A 1 102 ? 5.871 -0.042 -3.464 1.00 96.06 102 ARG A N 1
ATOM 802 C CA . ARG A 1 102 ? 4.904 -0.277 -2.384 1.00 96.06 102 ARG A CA 1
ATOM 803 C C . ARG A 1 102 ? 5.189 0.623 -1.192 1.00 96.06 102 ARG A C 1
ATOM 805 O O . ARG A 1 102 ? 4.240 1.168 -0.637 1.00 96.06 102 ARG A O 1
ATOM 812 N N . GLU A 1 103 ? 6.452 0.842 -0.837 1.00 94.94 103 GLU A N 1
ATOM 813 C CA . GLU A 1 103 ? 6.838 1.783 0.219 1.00 94.94 103 GLU A CA 1
ATOM 814 C C . GLU A 1 103 ? 6.467 3.226 -0.142 1.00 94.94 103 GLU A C 1
ATOM 816 O O . GLU A 1 103 ? 5.826 3.910 0.661 1.00 94.94 103 GLU A O 1
ATOM 821 N N . ALA A 1 104 ? 6.783 3.685 -1.357 1.00 94.81 104 ALA A N 1
ATOM 822 C CA . ALA A 1 104 ? 6.438 5.035 -1.805 1.00 94.81 104 ALA A CA 1
ATOM 823 C C . ALA A 1 104 ? 4.917 5.269 -1.819 1.00 94.81 104 ALA A C 1
ATOM 825 O O . ALA A 1 104 ? 4.420 6.294 -1.342 1.00 94.81 104 ALA A O 1
ATOM 826 N N . VAL A 1 105 ? 4.165 4.290 -2.327 1.00 94.38 105 VAL A N 1
ATOM 827 C CA . VAL A 1 105 ? 2.704 4.330 -2.390 1.00 94.38 105 VAL A CA 1
ATOM 828 C C . VAL A 1 105 ? 2.076 4.285 -0.993 1.00 94.38 105 VAL A C 1
ATOM 830 O O . VAL A 1 105 ? 1.187 5.087 -0.691 1.00 94.38 105 VAL A O 1
ATOM 833 N N . ALA A 1 106 ? 2.550 3.392 -0.123 1.00 92.62 106 ALA A N 1
ATOM 834 C CA . ALA A 1 106 ? 2.072 3.285 1.250 1.00 92.62 106 ALA A CA 1
ATOM 835 C C . ALA A 1 106 ? 2.343 4.565 2.038 1.00 92.62 106 ALA A C 1
ATOM 837 O O . ALA A 1 106 ? 1.436 5.060 2.699 1.00 92.62 106 ALA A O 1
ATOM 838 N N . LYS A 1 107 ? 3.541 5.148 1.913 1.00 91.44 107 LYS A N 1
ATOM 839 C CA . LYS A 1 107 ? 3.903 6.397 2.593 1.00 91.44 107 LYS A CA 1
ATOM 840 C C . LYS A 1 107 ? 2.961 7.542 2.225 1.00 91.44 107 LYS A C 1
ATOM 842 O O . LYS A 1 107 ? 2.530 8.275 3.110 1.00 91.44 107 LYS A O 1
ATOM 847 N N . LYS A 1 108 ? 2.594 7.660 0.943 1.00 89.19 108 LYS A N 1
ATOM 848 C CA . LYS A 1 108 ? 1.629 8.671 0.489 1.00 89.19 108 LYS A CA 1
ATOM 849 C C . LYS A 1 108 ? 0.266 8.500 1.175 1.00 89.19 108 LYS A C 1
ATOM 851 O O . LYS A 1 108 ? -0.253 9.448 1.750 1.00 89.19 108 LYS A O 1
ATOM 856 N N . ILE A 1 109 ? -0.277 7.280 1.190 1.00 87.88 109 ILE A N 1
ATOM 857 C CA . ILE A 1 109 ? -1.545 6.987 1.883 1.00 87.88 109 ILE A CA 1
ATOM 858 C C . ILE A 1 109 ? -1.419 7.213 3.400 1.00 87.88 109 ILE A C 1
ATOM 860 O O . ILE A 1 109 ? -2.343 7.722 4.037 1.00 87.88 109 ILE A O 1
ATOM 864 N N . GLU A 1 110 ? -0.291 6.829 4.001 1.00 86.69 110 GLU A N 1
ATOM 865 C CA . GLU A 1 110 ? -0.051 6.994 5.435 1.00 86.69 110 GLU A CA 1
ATOM 866 C C . GLU A 1 110 ? -0.152 8.459 5.858 1.00 86.69 110 GLU A C 1
ATOM 868 O O . GLU A 1 110 ? -0.852 8.758 6.829 1.00 86.69 110 GLU A O 1
ATOM 873 N N . THR A 1 111 ? 0.483 9.356 5.100 1.00 80.81 111 THR A N 1
ATOM 874 C CA . THR A 1 111 ? 0.404 10.805 5.317 1.00 80.81 111 THR A CA 1
ATOM 875 C C . THR A 1 111 ? -1.012 11.342 5.115 1.00 80.81 111 THR A C 1
ATOM 877 O O . THR A 1 111 ? -1.491 12.098 5.959 1.00 80.81 111 THR A O 1
ATOM 880 N N . ASP A 1 112 ? -1.693 10.918 4.050 1.00 80.88 112 ASP A N 1
ATOM 881 C CA . ASP A 1 112 ? -2.948 11.545 3.630 1.00 80.88 112 ASP A CA 1
ATOM 882 C C . ASP A 1 112 ? -4.160 11.071 4.452 1.00 80.88 112 ASP A C 1
ATOM 884 O O . ASP A 1 112 ? -5.010 11.878 4.826 1.00 80.88 112 ASP A O 1
ATOM 888 N N . ILE A 1 113 ? -4.258 9.771 4.772 1.00 87.31 113 ILE A N 1
ATOM 889 C CA . ILE A 1 113 ? -5.526 9.200 5.269 1.00 87.31 113 ILE A CA 1
ATOM 890 C C . ILE A 1 113 ? -5.442 8.536 6.632 1.00 87.31 113 ILE A C 1
ATOM 892 O O . ILE A 1 113 ? -6.471 8.381 7.284 1.00 87.31 113 ILE A O 1
ATOM 896 N N . THR A 1 114 ? -4.273 8.061 7.066 1.00 85.62 114 THR A N 1
ATOM 897 C CA . THR A 1 114 ? -4.239 7.120 8.202 1.00 85.62 114 THR A CA 1
ATOM 898 C C . THR A 1 114 ? -4.700 7.788 9.486 1.00 85.62 114 THR A C 1
ATOM 900 O O . THR A 1 114 ? -5.512 7.228 10.222 1.00 85.62 114 THR A O 1
ATOM 903 N N . LYS A 1 115 ? -4.267 9.030 9.716 1.00 84.38 115 LYS A N 1
ATOM 904 C CA . LYS A 1 115 ? -4.752 9.838 10.837 1.00 84.38 115 LYS A CA 1
ATOM 905 C C . LYS A 1 115 ? -6.257 10.114 10.728 1.00 84.38 115 LYS A C 1
ATOM 907 O O . LYS A 1 115 ? -6.964 9.993 11.723 1.00 84.38 115 LYS A O 1
ATOM 912 N N . ALA A 1 116 ? -6.751 10.431 9.530 1.00 89.00 116 ALA A N 1
ATOM 913 C CA . ALA A 1 116 ? -8.171 10.688 9.294 1.00 89.00 116 ALA A CA 1
ATOM 914 C C . ALA A 1 116 ? -9.032 9.440 9.545 1.00 89.00 116 ALA A C 1
ATOM 916 O O . ALA A 1 116 ? -10.082 9.539 10.175 1.00 89.00 116 ALA A O 1
ATOM 917 N N . PHE A 1 117 ? -8.562 8.260 9.131 1.00 92.19 117 PHE A N 1
ATOM 918 C CA . PHE A 1 117 ? -9.246 6.993 9.365 1.00 92.19 117 PHE A CA 1
ATOM 919 C C . PHE A 1 117 ? -9.444 6.739 10.858 1.00 92.19 117 PHE A C 1
ATOM 921 O O . PHE A 1 117 ? -10.574 6.514 11.281 1.00 92.19 117 PHE A O 1
ATOM 928 N N . TYR A 1 118 ? -8.388 6.833 11.668 1.00 88.25 118 TYR A N 1
ATOM 929 C CA . TYR A 1 118 ? -8.471 6.540 13.103 1.00 88.25 118 TYR A CA 1
ATOM 930 C C . TYR A 1 118 ? -9.305 7.545 13.906 1.00 88.25 118 TYR A C 1
ATOM 932 O O . TYR A 1 118 ? -9.812 7.200 14.970 1.00 88.25 118 TYR A O 1
ATOM 940 N N . SER A 1 119 ? -9.511 8.750 13.377 1.00 88.44 119 SER A N 1
ATOM 941 C CA . SER A 1 119 ? -10.424 9.743 13.955 1.00 88.44 119 SER A CA 1
ATOM 942 C C . SER A 1 119 ? -11.850 9.671 13.388 1.00 88.44 119 SER A C 1
ATOM 944 O O . SER A 1 119 ? -12.743 10.357 13.889 1.00 88.44 119 SER A O 1
ATOM 946 N N . SER A 1 120 ? -12.084 8.863 12.349 1.00 91.6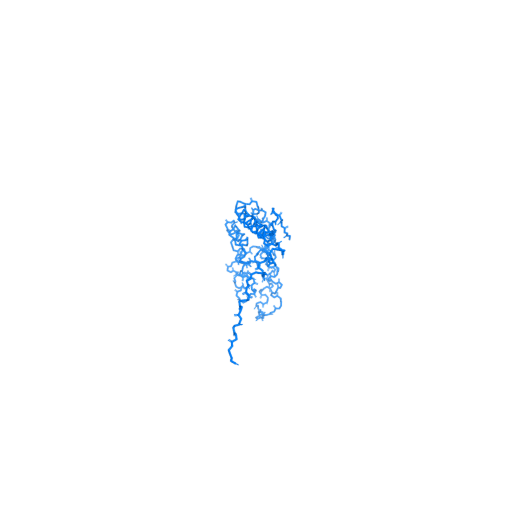2 120 SER A N 1
ATOM 947 C CA . SER A 1 120 ? -13.360 8.811 11.629 1.00 91.62 120 SER A CA 1
ATOM 948 C C . SER A 1 120 ? -14.450 8.052 12.385 1.00 91.62 120 SER A C 1
ATOM 950 O O . SER A 1 120 ? -14.188 7.114 13.143 1.00 91.62 120 SER A O 1
ATOM 952 N N . ASP A 1 121 ? -15.708 8.378 12.089 1.00 91.56 121 ASP A N 1
ATOM 953 C CA . ASP A 1 121 ? -16.852 7.623 12.609 1.00 91.56 121 ASP A CA 1
ATOM 954 C C . ASP A 1 121 ? -16.901 6.188 12.071 1.00 91.56 121 ASP A C 1
ATOM 956 O O . ASP A 1 121 ? -17.377 5.286 12.761 1.00 91.56 121 ASP A O 1
ATOM 960 N N . THR A 1 122 ? -16.351 5.945 10.877 1.00 90.38 122 THR A N 1
ATOM 961 C CA . THR A 1 122 ? -16.160 4.592 10.334 1.00 90.38 122 THR A CA 1
ATOM 962 C C . THR A 1 122 ? -15.307 3.751 11.277 1.00 90.38 122 THR A C 1
ATOM 964 O O . THR A 1 122 ? -15.689 2.630 11.623 1.00 90.38 122 THR A O 1
ATOM 967 N N . PHE A 1 123 ? -14.182 4.299 11.743 1.00 90.75 123 PHE A N 1
ATOM 968 C CA . PHE A 1 123 ? -13.332 3.606 12.701 1.00 90.75 123 PHE A CA 1
ATOM 969 C C . PHE A 1 123 ? -13.998 3.481 14.072 1.00 90.75 123 PHE A C 1
ATOM 971 O O . PHE A 1 123 ? -13.958 2.398 14.644 1.00 90.75 123 PHE A O 1
ATOM 978 N N . LYS A 1 124 ? -14.678 4.519 14.580 1.00 89.44 124 LYS A N 1
ATOM 979 C CA . LYS A 1 124 ? -15.402 4.433 15.866 1.00 89.44 124 LYS A CA 1
ATOM 980 C C . LYS A 1 124 ? -16.444 3.311 15.868 1.00 89.44 124 LYS A C 1
ATOM 982 O O . LYS A 1 124 ? -16.474 2.513 16.801 1.00 89.44 124 LYS A O 1
ATOM 987 N N . LYS A 1 125 ? -17.250 3.194 14.806 1.00 88.94 125 LYS A N 1
ATOM 988 C CA . LYS A 1 125 ? -18.243 2.113 14.653 1.00 88.94 125 LYS A CA 1
ATOM 989 C C . LYS A 1 125 ? -17.579 0.736 14.604 1.00 88.94 125 LYS A C 1
ATOM 991 O O . LYS A 1 125 ? -18.064 -0.214 15.219 1.00 88.94 125 LYS A O 1
ATOM 996 N N . LEU A 1 126 ? -16.452 0.620 13.898 1.00 89.25 126 LEU A N 1
ATOM 997 C CA . LEU A 1 126 ? -15.664 -0.612 13.875 1.00 89.25 126 LEU A CA 1
ATOM 998 C C . LEU A 1 126 ? -15.113 -0.951 15.266 1.00 89.25 126 LEU A C 1
ATOM 1000 O O . LEU A 1 126 ? -15.247 -2.089 15.714 1.00 89.25 126 LEU A O 1
ATOM 1004 N N . HIS A 1 127 ? -14.541 0.032 15.955 1.00 86.62 127 HIS A N 1
ATOM 1005 C CA . HIS A 1 127 ? -13.978 -0.114 17.289 1.00 86.62 127 HIS A CA 1
ATOM 1006 C C . HIS A 1 127 ? -15.032 -0.586 18.293 1.00 86.62 127 HIS A C 1
ATOM 1008 O O . HIS A 1 127 ? -14.810 -1.580 18.977 1.00 86.62 127 HIS A O 1
ATOM 1014 N N . GLN A 1 128 ? -16.213 0.041 18.304 1.00 85.94 128 GLN A N 1
ATOM 1015 C CA . GLN A 1 128 ? -17.344 -0.361 19.146 1.00 85.94 128 GLN A CA 1
ATOM 1016 C C . GLN A 1 128 ? -17.746 -1.823 18.914 1.00 85.94 128 GLN A C 1
ATOM 1018 O O . GLN A 1 128 ? -17.965 -2.562 19.872 1.00 85.94 128 GLN A O 1
ATOM 1023 N N . LYS A 1 129 ? -17.772 -2.279 17.655 1.00 83.19 129 LYS A N 1
ATOM 1024 C CA . LYS A 1 129 ? -18.071 -3.680 17.322 1.00 83.19 129 LYS A CA 1
ATOM 1025 C C . LYS A 1 129 ? -17.006 -4.650 17.849 1.00 83.19 129 LYS A C 1
ATOM 1027 O O . LYS A 1 129 ? -17.347 -5.744 18.290 1.00 83.19 129 LYS A O 1
ATOM 1032 N N . TYR A 1 130 ? -15.729 -4.273 17.804 1.00 80.12 130 TYR A N 1
ATOM 1033 C CA . TYR A 1 130 ? -14.636 -5.083 18.356 1.00 80.12 130 TYR A CA 1
ATOM 1034 C C . TYR A 1 130 ? -14.629 -5.091 19.889 1.00 80.12 130 TYR A C 1
ATOM 1036 O O . TYR A 1 130 ? -14.499 -6.154 20.492 1.00 80.12 130 TYR A O 1
ATOM 1044 N N . ALA A 1 131 ? -14.793 -3.926 20.515 1.00 76.44 131 ALA A N 1
ATOM 1045 C CA . ALA A 1 131 ? -14.839 -3.781 21.965 1.00 76.44 131 ALA A CA 1
ATOM 1046 C C . ALA A 1 131 ? -16.045 -4.518 22.569 1.00 76.44 131 ALA A C 1
ATOM 1048 O O . ALA A 1 131 ? -15.893 -5.198 23.581 1.00 76.44 131 ALA A O 1
ATOM 1049 N N . GLY A 1 132 ? -17.212 -4.460 21.915 1.00 72.88 132 GLY A N 1
ATOM 1050 C CA . GLY A 1 132 ? -18.401 -5.228 22.299 1.00 72.88 132 GLY A CA 1
ATOM 1051 C C . GLY A 1 132 ? -18.139 -6.734 22.307 1.00 72.88 132 GLY A C 1
ATOM 1052 O O . GLY A 1 132 ? -18.298 -7.375 23.340 1.00 72.88 132 GLY A O 1
ATOM 1053 N N . LYS A 1 133 ? -17.601 -7.279 21.207 1.00 72.19 133 LYS A N 1
ATOM 1054 C CA . LYS A 1 133 ? -17.240 -8.707 21.119 1.00 72.19 133 LYS A CA 1
ATOM 1055 C C . LYS A 1 133 ? -16.220 -9.143 22.169 1.00 72.19 133 LYS A C 1
ATOM 1057 O O . LYS A 1 133 ? -16.289 -10.261 22.669 1.00 72.19 133 LYS A O 1
ATOM 1062 N N . LYS A 1 134 ? -15.251 -8.283 22.494 1.00 70.38 134 LYS A N 1
ATOM 1063 C CA . LYS A 1 134 ? -14.256 -8.578 23.531 1.00 70.38 134 LYS A CA 1
ATOM 1064 C C . LYS A 1 134 ? -14.906 -8.643 24.915 1.00 70.38 134 LYS A C 1
ATOM 1066 O O . LYS A 1 134 ? -14.646 -9.591 25.647 1.00 70.38 134 LYS A O 1
ATOM 1071 N N . LYS A 1 135 ? -15.783 -7.686 25.240 1.00 72.75 135 LYS A N 1
ATOM 1072 C CA . LYS A 1 135 ? -16.544 -7.678 26.499 1.00 72.75 135 LYS A CA 1
ATOM 1073 C C . LYS A 1 135 ? -17.457 -8.900 26.624 1.00 72.75 135 LYS A C 1
ATOM 1075 O O . LYS A 1 135 ? -17.507 -9.494 27.692 1.00 72.75 135 LYS A O 1
ATOM 1080 N N . GLU A 1 136 ? -18.123 -9.306 25.543 1.00 71.06 136 GLU A N 1
ATOM 1081 C CA . GLU A 1 136 ? -18.940 -10.531 25.502 1.00 71.06 136 GLU A CA 1
ATOM 1082 C C . GLU A 1 136 ? -18.098 -11.786 25.772 1.00 71.06 136 GLU A C 1
ATOM 1084 O O . GLU A 1 136 ? -18.449 -12.590 26.631 1.00 71.06 136 GLU A O 1
ATOM 1089 N N . ALA A 1 137 ? -16.944 -11.924 25.110 1.00 71.44 137 ALA A N 1
ATOM 1090 C CA . ALA A 1 137 ? -16.045 -13.061 25.315 1.00 71.44 137 ALA A CA 1
ATOM 1091 C C . ALA A 1 137 ? -15.424 -13.090 26.728 1.00 71.44 137 ALA A C 1
ATOM 1093 O O . ALA A 1 137 ? -15.241 -14.159 27.311 1.00 71.44 137 ALA A O 1
ATOM 1094 N N . GLU A 1 138 ? -15.097 -11.927 27.300 1.00 74.62 138 GLU A N 1
ATOM 1095 C CA . GLU A 1 138 ? -14.613 -11.812 28.682 1.00 74.62 138 GLU A CA 1
ATOM 1096 C C . GLU A 1 138 ? -15.708 -12.153 29.701 1.00 74.62 138 GLU A C 1
ATOM 1098 O O . GLU A 1 138 ? -15.427 -12.852 30.678 1.00 74.62 138 GLU A O 1
ATOM 1103 N N . ALA A 1 139 ? -16.951 -11.726 29.455 1.00 73.75 139 ALA A N 1
ATOM 1104 C CA . ALA A 1 139 ? -18.106 -12.089 30.269 1.00 73.75 139 ALA A CA 1
ATOM 1105 C C . ALA A 1 139 ? -18.389 -13.599 30.207 1.00 73.75 139 ALA A C 1
ATOM 1107 O O . ALA A 1 139 ? -18.557 -14.221 31.253 1.00 73.75 139 ALA A O 1
ATOM 1108 N N . GLU A 1 140 ? -18.343 -14.212 29.018 1.00 73.75 140 GLU A N 1
ATOM 1109 C CA . GLU A 1 140 ? -18.501 -15.663 28.850 1.00 73.75 140 GLU A CA 1
ATOM 1110 C C . GLU A 1 140 ? -17.387 -16.440 29.572 1.00 73.75 140 GLU A C 1
ATOM 1112 O O . GLU A 1 140 ? -17.645 -17.422 30.269 1.00 73.75 140 GLU A O 1
ATOM 1117 N N . MET A 1 141 ? -16.133 -15.985 29.475 1.00 70.94 141 MET A N 1
ATOM 1118 C CA . MET A 1 141 ? -15.028 -16.601 30.212 1.00 70.94 141 MET A CA 1
ATOM 1119 C C . MET A 1 141 ? -15.173 -16.452 31.730 1.00 70.94 141 MET A C 1
ATOM 1121 O O . MET A 1 141 ? -14.838 -17.383 32.467 1.00 70.94 141 MET A O 1
ATOM 1125 N N . GLN A 1 142 ? -15.648 -15.307 32.223 1.00 73.00 142 GLN A N 1
ATOM 1126 C CA . GLN A 1 142 ? -15.917 -15.123 33.650 1.00 73.00 142 GLN A CA 1
ATOM 1127 C C . GLN A 1 142 ? -17.073 -15.997 34.137 1.00 73.00 142 GLN A C 1
ATOM 1129 O O . GLN A 1 142 ? -16.970 -16.559 35.228 1.00 73.00 142 GLN A O 1
ATOM 1134 N N . ASP A 1 143 ? -18.131 -16.147 33.344 1.00 74.06 143 ASP A N 1
ATOM 1135 C CA . ASP A 1 143 ? -19.266 -17.008 33.670 1.00 74.06 143 ASP A CA 1
ATOM 1136 C C . ASP A 1 143 ? -18.848 -18.484 33.729 1.00 74.06 143 ASP A C 1
ATOM 1138 O O . ASP A 1 143 ? -19.061 -19.151 34.742 1.00 74.06 143 ASP A O 1
ATOM 1142 N N . ARG A 1 144 ? -18.076 -18.964 32.741 1.00 69.19 144 ARG A N 1
ATOM 1143 C CA . ARG A 1 144 ? -17.465 -20.307 32.782 1.00 69.19 144 ARG A CA 1
ATOM 1144 C C . ARG A 1 144 ? -16.594 -20.514 34.024 1.00 69.19 144 ARG A C 1
ATOM 1146 O O . ARG A 1 144 ? -16.667 -21.561 34.661 1.00 69.19 144 ARG A O 1
ATOM 1153 N N . ARG A 1 145 ? -15.788 -19.520 34.419 1.00 69.25 145 ARG A N 1
ATOM 1154 C CA . ARG A 1 145 ? -14.961 -19.595 35.642 1.00 69.25 145 ARG A CA 1
ATOM 1155 C C . ARG A 1 145 ? -15.797 -19.640 36.926 1.00 69.25 145 ARG A C 1
ATOM 1157 O O . ARG A 1 145 ? -15.383 -20.293 37.882 1.00 69.25 145 ARG A O 1
ATOM 1164 N N . LYS A 1 146 ? -16.951 -18.967 36.965 1.00 65.25 146 LYS A N 1
ATOM 1165 C CA . LYS A 1 146 ? -17.897 -19.034 38.092 1.00 65.25 146 LYS A CA 1
ATOM 1166 C C . LYS A 1 146 ? -18.650 -20.369 38.122 1.00 65.25 146 LYS A C 1
ATOM 1168 O O . LYS A 1 146 ? -18.774 -20.948 39.196 1.00 65.25 146 LYS A O 1
ATOM 1173 N N . GLY A 1 147 ? -19.055 -20.902 36.967 1.00 54.97 147 GLY A N 1
ATOM 1174 C CA . GLY A 1 147 ? -19.710 -22.210 36.844 1.00 54.97 147 GLY A CA 1
ATOM 1175 C C . GLY A 1 147 ? -18.820 -23.392 37.251 1.00 54.97 147 GLY A C 1
ATOM 1176 O O . GLY A 1 147 ? -19.289 -24.332 37.888 1.00 54.97 147 GLY A O 1
ATOM 1177 N N . VAL A 1 148 ? -17.509 -23.314 36.993 1.00 50.78 148 VAL A N 1
ATOM 1178 C CA . VAL A 1 148 ? -16.532 -24.323 37.454 1.00 50.78 148 VAL A CA 1
ATOM 1179 C C . VAL A 1 148 ? -16.361 -24.316 38.984 1.00 50.78 148 VAL A C 1
ATOM 1181 O O . VAL A 1 148 ? -16.051 -25.350 39.566 1.00 50.78 148 VAL A O 1
ATOM 1184 N N . ARG A 1 149 ? -16.624 -23.196 39.678 1.00 46.69 149 ARG A N 1
ATOM 1185 C CA . ARG A 1 149 ? -16.574 -23.144 41.154 1.00 46.69 149 ARG A CA 1
ATOM 1186 C C . ARG A 1 149 ? -17.790 -23.766 41.852 1.00 46.69 149 ARG A C 1
ATOM 1188 O O . ARG A 1 149 ? -17.687 -24.052 43.037 1.00 46.69 149 ARG A O 1
ATOM 1195 N N . LEU A 1 150 ? -18.908 -23.992 41.157 1.00 45.19 150 LEU A N 1
ATOM 1196 C CA . LEU A 1 150 ? -20.137 -24.548 41.751 1.00 45.19 150 LEU A CA 1
ATOM 1197 C C . LEU A 1 150 ? -20.271 -26.075 41.611 1.00 45.19 150 LEU A C 1
ATOM 1199 O O . LEU A 1 150 ? -21.228 -26.643 42.122 1.00 45.19 150 LEU A O 1
ATOM 1203 N N . THR A 1 151 ? -19.325 -26.751 40.953 1.00 45.03 151 THR A N 1
ATOM 1204 C CA . THR A 1 151 ? -19.358 -28.218 40.751 1.00 45.03 151 THR A CA 1
ATOM 1205 C C . THR A 1 151 ? -18.199 -28.964 41.418 1.00 45.03 151 THR A C 1
ATOM 1207 O O . THR A 1 151 ? -18.080 -30.176 41.273 1.00 45.03 151 THR A O 1
ATOM 1210 N N . GLY A 1 152 ? -17.360 -28.266 42.188 1.00 39.88 152 GLY A N 1
ATOM 1211 C CA . GLY A 1 152 ? -16.204 -28.845 42.867 1.00 39.88 152 GLY A CA 1
ATOM 1212 C C . GLY A 1 152 ? -16.353 -28.880 44.383 1.00 39.88 152 GLY A C 1
ATOM 1213 O O . GLY A 1 152 ? -15.607 -28.183 45.063 1.00 39.88 152 GLY A O 1
ATOM 1214 N N . ASN A 1 153 ? -17.271 -29.695 44.909 1.00 41.84 153 ASN A N 1
ATOM 1215 C CA . ASN A 1 153 ? -17.095 -30.261 46.247 1.00 41.84 153 ASN A CA 1
ATOM 1216 C C . ASN A 1 153 ? -16.829 -31.772 46.098 1.00 41.84 153 ASN A C 1
ATOM 1218 O O . ASN A 1 153 ? -17.776 -32.530 45.879 1.00 41.84 153 ASN A O 1
ATOM 1222 N N . PRO A 1 154 ? -15.563 -32.228 46.133 1.00 47.88 154 PRO A N 1
ATOM 1223 C CA . PRO A 1 154 ? -15.233 -33.644 45.972 1.00 47.88 154 PRO A CA 1
ATOM 1224 C C . PRO A 1 154 ? -15.652 -34.528 47.164 1.00 47.88 154 PRO A C 1
ATOM 1226 O O . PRO A 1 154 ? -15.519 -35.744 47.069 1.00 47.88 154 PRO A O 1
ATOM 1229 N N . ASP A 1 155 ? -16.202 -33.965 48.247 1.00 45.09 155 ASP A N 1
ATOM 1230 C CA . ASP A 1 155 ? -16.545 -34.722 49.462 1.00 45.09 155 ASP A CA 1
ATOM 1231 C C . ASP A 1 155 ? -17.974 -35.306 49.515 1.00 45.09 155 ASP A C 1
ATOM 1233 O O . ASP A 1 155 ? -18.257 -36.158 50.355 1.00 45.09 155 ASP A O 1
ATOM 1237 N N . GLU A 1 156 ? -18.898 -34.939 48.618 1.00 41.75 156 GLU A N 1
ATOM 1238 C CA . GLU A 1 156 ? -20.296 -35.419 48.718 1.00 41.75 156 GLU A CA 1
ATOM 1239 C C . GLU A 1 156 ? -20.618 -36.693 47.916 1.00 41.75 156 GLU A C 1
ATOM 1241 O O . GLU A 1 156 ? -21.725 -37.229 48.021 1.00 41.75 156 GLU A O 1
ATOM 1246 N N . THR A 1 157 ? -19.674 -37.248 47.149 1.00 41.97 157 THR A N 1
ATOM 1247 C CA . THR A 1 157 ? -19.936 -38.451 46.327 1.00 41.97 157 THR A CA 1
ATOM 1248 C C . THR A 1 157 ? -19.691 -39.785 47.041 1.00 41.97 157 THR A C 1
ATOM 1250 O O . THR A 1 157 ? -20.118 -40.820 46.531 1.00 41.97 157 THR A O 1
ATOM 1253 N N . LEU A 1 158 ? -19.094 -39.800 48.240 1.00 41.81 158 LEU A N 1
ATOM 1254 C CA . LEU A 1 158 ? -18.796 -41.046 48.971 1.00 41.81 158 LEU A CA 1
ATOM 1255 C C . LEU A 1 158 ? -19.853 -41.465 50.010 1.00 41.81 158 LEU A C 1
ATOM 1257 O O . LEU A 1 158 ? -19.828 -42.600 50.481 1.00 41.81 158 LEU A O 1
ATOM 1261 N N . ALA A 1 159 ? -20.849 -40.628 50.321 1.00 41.12 159 ALA A N 1
ATOM 1262 C CA . ALA A 1 159 ? -21.849 -40.945 51.352 1.00 41.12 159 ALA A CA 1
ATOM 1263 C C . ALA A 1 159 ? -23.066 -41.769 50.861 1.00 41.12 159 ALA A C 1
ATOM 1265 O O . ALA A 1 159 ? -23.924 -42.134 51.665 1.00 41.12 159 ALA A O 1
ATOM 1266 N N . LYS A 1 160 ? -23.168 -42.095 49.562 1.00 44.34 160 LYS A N 1
ATOM 1267 C CA . LYS A 1 160 ? -24.326 -42.822 48.984 1.00 44.34 160 LYS A CA 1
ATOM 1268 C C . LYS A 1 160 ? -24.021 -44.201 48.381 1.00 44.34 160 LYS A C 1
ATOM 1270 O O . LYS A 1 160 ? -24.903 -44.785 47.760 1.00 44.34 160 LYS A O 1
ATOM 1275 N N . ALA A 1 161 ? -22.835 -44.767 48.614 1.00 42.03 161 ALA A N 1
ATOM 1276 C CA . ALA A 1 161 ? -22.464 -46.107 48.131 1.00 42.03 161 ALA A CA 1
ATOM 1277 C C . ALA A 1 161 ? -22.497 -47.213 49.213 1.00 42.03 161 ALA A C 1
ATOM 1279 O O . ALA A 1 161 ? -21.958 -48.294 49.003 1.00 42.03 161 ALA A O 1
ATOM 1280 N N . GLY A 1 162 ? -23.120 -46.966 50.373 1.00 40.84 162 GLY A N 1
ATOM 1281 C CA . GLY A 1 162 ? -23.022 -47.850 51.545 1.00 40.84 162 GLY A CA 1
ATOM 1282 C C . GLY A 1 162 ? -24.334 -48.377 52.131 1.00 40.84 162 GLY A C 1
ATOM 1283 O O . GLY A 1 162 ? -24.351 -48.708 53.312 1.00 40.84 162 GLY A O 1
ATOM 1284 N N . LYS A 1 163 ? -25.448 -48.429 51.385 1.00 48.62 163 LYS A N 1
ATOM 1285 C CA . LYS A 1 163 ? -26.705 -49.023 51.889 1.00 48.62 163 LYS A CA 1
ATOM 1286 C C . LYS A 1 163 ? -27.571 -49.606 50.767 1.00 48.62 163 LYS A C 1
ATOM 1288 O O . LYS A 1 163 ? -28.333 -48.878 50.140 1.00 48.62 163 LYS A O 1
ATOM 1293 N N . ARG A 1 164 ? -27.440 -50.919 50.547 1.00 38.53 164 ARG A N 1
ATOM 1294 C CA . ARG A 1 164 ? -28.462 -51.880 50.063 1.00 38.53 164 ARG A CA 1
ATOM 1295 C C . ARG A 1 164 ? -27.819 -53.274 50.056 1.00 38.53 164 ARG A C 1
ATOM 1297 O O . ARG A 1 164 ? -26.954 -53.554 49.242 1.00 38.53 164 ARG A O 1
ATOM 1304 N N . GLU A 1 165 ? -27.933 -53.982 51.177 1.00 39.12 165 GLU A N 1
ATOM 1305 C CA . GLU A 1 165 ? -28.801 -55.166 51.333 1.00 39.12 165 GLU A CA 1
ATOM 1306 C C . GLU A 1 165 ? -28.410 -56.350 50.432 1.00 39.12 165 GLU A C 1
ATOM 1308 O O . GLU A 1 165 ? -28.883 -56.492 49.310 1.00 39.12 165 GLU A O 1
ATOM 1313 N N . GLY A 1 16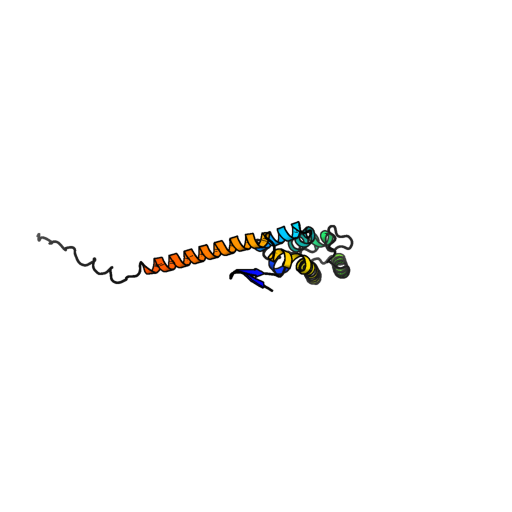6 ? -27.568 -57.237 50.976 1.00 34.69 166 GLY A N 1
ATOM 1314 C CA . GLY A 1 166 ? -27.403 -58.608 50.501 1.00 34.69 166 GLY A CA 1
ATOM 1315 C C . GLY A 1 166 ? -28.384 -59.526 51.228 1.00 34.69 166 GLY A C 1
ATOM 1316 O O . GLY A 1 166 ? -28.149 -59.931 52.366 1.00 34.69 166 GLY A O 1
ATOM 1317 N N . VAL A 1 167 ? -29.497 -59.823 50.564 1.00 41.66 167 VAL A N 1
ATOM 1318 C CA . VAL A 1 167 ? -30.504 -60.802 50.973 1.00 41.66 167 VAL A CA 1
ATOM 1319 C C . VAL A 1 167 ? -29.956 -62.225 50.788 1.00 41.66 167 VAL A C 1
ATOM 1321 O O . VAL A 1 167 ? -29.578 -62.621 49.692 1.00 41.66 167 VAL A O 1
ATOM 1324 N N . ARG A 1 168 ? -29.921 -62.969 51.901 1.00 40.03 168 ARG A N 1
ATOM 1325 C CA . ARG A 1 168 ? -30.217 -64.408 52.085 1.00 40.03 168 ARG A CA 1
ATOM 1326 C C . ARG A 1 168 ? -30.118 -65.330 50.845 1.00 40.03 168 ARG A C 1
ATOM 1328 O O . ARG A 1 168 ? -31.018 -65.354 50.014 1.00 40.03 168 ARG A O 1
ATOM 1335 N N . LEU A 1 169 ? -29.118 -66.219 50.836 1.00 40.94 169 LEU A N 1
ATOM 1336 C CA . LEU A 1 169 ? -29.136 -67.473 50.067 1.00 40.94 169 LEU A CA 1
ATOM 1337 C C . LEU A 1 169 ? -29.686 -68.611 50.944 1.00 40.94 169 LEU A C 1
ATOM 1339 O O . LEU A 1 169 ? -29.164 -68.895 52.023 1.00 40.94 169 LEU A O 1
ATOM 1343 N N . THR A 1 170 ? -30.771 -69.234 50.487 1.00 46.22 170 THR A N 1
ATOM 1344 C CA . THR A 1 170 ? -31.388 -70.435 51.063 1.00 46.22 170 THR A CA 1
ATOM 1345 C C . THR A 1 170 ? -30.632 -71.703 50.665 1.00 46.22 170 THR A C 1
ATOM 1347 O O . THR A 1 170 ? -30.145 -71.818 49.544 1.00 46.22 170 THR A O 1
ATOM 1350 N N . LYS A 1 171 ? -30.569 -72.664 51.596 1.00 43.38 171 LYS A N 1
ATOM 1351 C CA . LYS A 1 171 ? -30.048 -74.025 51.401 1.00 43.38 171 LYS A CA 1
ATOM 1352 C C . LYS A 1 171 ? -30.987 -74.884 50.539 1.00 43.38 171 LYS A C 1
ATOM 1354 O O . LYS A 1 171 ? -32.202 -74.800 50.691 1.00 43.38 171 LYS A O 1
ATOM 1359 N N . GLY A 1 172 ? -30.382 -75.770 49.755 1.00 40.09 172 GLY A N 1
ATOM 1360 C CA . GLY A 1 172 ? -30.942 -76.951 49.083 1.00 40.09 172 GLY A CA 1
ATOM 1361 C C . GLY A 1 172 ? -29.858 -77.423 48.112 1.00 40.09 172 GLY A C 1
ATOM 1362 O O . GLY A 1 172 ? -29.429 -76.624 47.289 1.00 40.09 172 GLY A O 1
ATOM 1363 N N . THR A 1 173 ? -29.233 -78.588 48.234 1.00 40.88 173 THR A N 1
ATOM 1364 C CA . THR A 1 173 ? -29.622 -79.922 48.729 1.00 40.88 173 THR A CA 1
ATOM 1365 C C . THR A 1 173 ? -28.411 -80.610 49.344 1.00 40.88 173 THR A C 1
ATOM 1367 O O . THR A 1 173 ? -27.289 -80.311 48.876 1.00 40.88 173 THR A O 1
#

Foldseek 3Di:
DWDADPNDIGDLQLLVLLVPVVDPLSVLLQVQCVVVVCNLLSVLSNVCPVPQLVVCLCQEQAPNHVDDDPLQDVVLSVLSNVCVVVVCRVDPSSVVSSVSSSVSSRVVCSVPPSVVSCVDPSVVVVVCVVSVVVVVVVVVVVVVVVVVVVPDPPPPPPPPPPDDDDDDDDDDD

Radius of gyration: 30.91 Å; chains: 1; bounding box: 47×92×74 Å

Secondary structure (DSSP, 8-state):
-EEEETTEEEE--HHHHHTTTTSHHHHHHHHHHIIIIIHHHHHHHHHTSS--HHHHIIIIISSS-SS--TTS-HHHHHHHHHHHHTT-TT-THHHHHHHHHHHHHHHHHIIIIIHHHHHSHHHHHHHHHHHHHHHHHHHHHHHHHHHHHTS--TTSSSTTSS------PPP--